Protein AF-A0A7W4ZB47-F1 (afdb_monomer_lite)

Secondary structure (DSSP, 8-state):
-----HHHHHHHHHHHHHHHH-----SBGGGS-GGG--EE-S--TTTTTS-S-EEE-SHHHHHHHHHHHHTTTT--EEEEEEEEEEEEE-SSSTT-EEEEEEEEEEEEEEEEESSSEEEEE-TTS-EE-HHHHHHHS-TTS-THHHHHHHHHHHHHHHHHTTT------EEEEE-

Sequence (175 aa):
MTIEPVEKYIEYFRRCYRADSSDLSLTNITKVRKDRLIHFSERDFLACGELPRTPLVGEKAQSLLEQSDTYRRERRLVYGCLMITGTVDQAGGFSNRRKIFSPLIYFPANLIVEEDIYLDIDTTDIRANLALLRLLLRPEFEASAVDSFLVWCKVLIVYISGPLSGQMQGAFALA

pLDDT: mean 72.1, std 18.26, range [27.64, 94.12]

Radius of gyration: 17.92 Å; chains: 1; bounding box: 48×42×44 Å

Structure (mmCIF, N/CA/C/O backbone):
data_AF-A0A7W4ZB47-F1
#
_entry.id   AF-A0A7W4ZB47-F1
#
loop_
_atom_site.group_PDB
_atom_site.id
_atom_site.type_symbol
_atom_site.label_atom_id
_atom_site.label_alt_id
_atom_site.label_comp_id
_atom_site.label_asym_id
_atom_site.label_entity_id
_atom_site.label_seq_id
_atom_site.pdbx_PDB_ins_code
_atom_site.Cartn_x
_atom_site.Cartn_y
_atom_site.Cartn_z
_atom_site.occupancy
_atom_site.B_iso_or_equiv
_atom_site.auth_seq_id
_atom_site.auth_comp_id
_atom_site.auth_asym_id
_atom_site.auth_atom_id
_atom_site.pdbx_PDB_model_num
ATOM 1 N N . MET A 1 1 ? -26.836 -26.360 -24.327 1.00 41.00 1 MET A N 1
ATOM 2 C CA . MET A 1 1 ? -26.269 -25.009 -24.142 1.00 41.00 1 MET A CA 1
ATOM 3 C C . MET A 1 1 ? -26.389 -24.687 -22.660 1.00 41.00 1 MET A C 1
ATOM 5 O O . MET A 1 1 ? -27.479 -24.386 -22.197 1.00 41.00 1 MET A O 1
ATOM 9 N N . THR A 1 2 ? -25.338 -24.935 -21.881 1.00 46.78 2 THR A N 1
ATOM 10 C CA . THR A 1 2 ? -25.337 -24.684 -20.432 1.00 46.78 2 THR A CA 1
ATOM 11 C C . THR A 1 2 ? -25.218 -23.183 -20.213 1.00 46.78 2 THR A C 1
ATOM 13 O O . THR A 1 2 ? -24.205 -22.591 -20.574 1.00 46.78 2 THR A O 1
ATOM 16 N N . ILE A 1 3 ? -26.276 -22.567 -19.695 1.00 56.66 3 ILE A N 1
ATOM 17 C CA . ILE A 1 3 ? -26.273 -21.155 -19.317 1.00 56.66 3 ILE A CA 1
ATOM 18 C C . ILE A 1 3 ? -25.376 -21.060 -18.080 1.00 56.66 3 ILE A C 1
ATOM 20 O O . ILE A 1 3 ? -25.748 -21.536 -17.009 1.00 56.66 3 ILE A O 1
ATOM 24 N N . GLU A 1 4 ? -24.156 -20.552 -18.249 1.00 62.91 4 GLU A N 1
ATOM 25 C CA . GLU A 1 4 ? -23.279 -20.257 -17.116 1.00 62.91 4 GLU A CA 1
ATOM 26 C C . GLU A 1 4 ? -23.960 -19.220 -16.198 1.00 62.91 4 GLU A C 1
ATOM 28 O O . GLU A 1 4 ? -24.621 -18.307 -16.705 1.00 62.91 4 GLU A O 1
ATOM 33 N N . PRO A 1 5 ? -23.827 -19.349 -14.862 1.00 75.62 5 PRO A N 1
ATOM 34 C CA . PRO A 1 5 ? -24.491 -18.457 -13.921 1.00 75.62 5 PRO A CA 1
ATOM 35 C C . PRO A 1 5 ? -24.101 -17.001 -14.180 1.00 75.62 5 PRO A C 1
ATOM 37 O O . PRO A 1 5 ? -22.920 -16.680 -14.329 1.00 75.62 5 PRO A O 1
ATOM 40 N N . VAL A 1 6 ? -25.095 -16.111 -14.208 1.00 76.38 6 VAL A N 1
ATOM 41 C CA . VAL A 1 6 ? -24.914 -14.672 -14.462 1.00 76.38 6 VAL A CA 1
ATOM 42 C C . VAL A 1 6 ? -23.903 -14.055 -13.484 1.00 76.38 6 VAL A C 1
ATOM 44 O O . VAL A 1 6 ? -23.161 -13.146 -13.864 1.00 76.38 6 VAL A O 1
ATOM 47 N N . GLU A 1 7 ? -23.783 -14.594 -12.263 1.00 75.88 7 GLU A N 1
ATOM 48 C CA . GLU A 1 7 ? -22.786 -14.159 -11.282 1.00 75.88 7 GLU A CA 1
ATOM 49 C C . GLU A 1 7 ? -21.341 -14.289 -11.789 1.00 75.88 7 GLU A C 1
ATOM 51 O O . GLU A 1 7 ? -20.522 -13.410 -11.512 1.00 75.88 7 GLU A O 1
ATOM 56 N N . LYS A 1 8 ? -21.016 -15.330 -12.572 1.00 71.38 8 LYS A N 1
ATOM 57 C CA . LYS A 1 8 ? -19.659 -15.529 -13.111 1.00 71.38 8 LYS A CA 1
ATOM 58 C C . LYS A 1 8 ? -19.273 -14.437 -14.101 1.00 71.38 8 LYS A C 1
ATOM 60 O O . LYS A 1 8 ? -18.142 -13.958 -14.075 1.00 71.38 8 LYS A O 1
ATOM 65 N N . TYR A 1 9 ? -20.210 -14.021 -14.950 1.00 74.81 9 TYR A N 1
ATOM 66 C CA . TYR A 1 9 ? -19.969 -12.950 -15.914 1.00 74.81 9 TYR A CA 1
ATOM 67 C C . TYR A 1 9 ? -19.850 -11.593 -15.226 1.00 74.81 9 TYR A C 1
ATOM 69 O O . TYR A 1 9 ? -18.970 -10.810 -15.574 1.00 74.81 9 TYR A O 1
ATOM 77 N N . ILE A 1 10 ? -20.676 -11.327 -14.211 1.00 71.06 10 ILE A N 1
ATOM 78 C CA . ILE A 1 10 ? -20.568 -10.105 -13.404 1.00 71.06 10 ILE A CA 1
ATOM 79 C C . ILE A 1 10 ? -19.202 -10.038 -12.708 1.00 71.06 10 ILE A C 1
ATOM 81 O O . ILE A 1 10 ? -18.558 -8.990 -12.723 1.00 71.06 10 ILE A O 1
ATOM 85 N N . GLU A 1 11 ? -18.732 -11.145 -12.132 1.00 65.44 11 GLU A N 1
ATOM 86 C CA . GLU A 1 11 ? -17.411 -11.222 -11.502 1.00 65.44 11 GLU A CA 1
ATOM 87 C C . GLU A 1 11 ? -16.274 -11.062 -12.523 1.00 65.44 11 GLU A C 1
ATOM 89 O O . GLU A 1 11 ? -15.325 -10.315 -12.285 1.00 65.44 11 GLU A O 1
ATOM 94 N N . TYR A 1 12 ? -16.397 -11.677 -13.701 1.00 68.12 12 TYR A N 1
ATOM 95 C CA . TYR A 1 12 ? -15.451 -11.502 -14.803 1.00 68.12 12 TYR A CA 1
ATOM 96 C C . TYR A 1 12 ? -15.359 -10.037 -15.258 1.00 68.12 12 TYR A C 1
ATOM 98 O O . TYR A 1 12 ? -14.268 -9.470 -15.276 1.00 68.12 12 TYR A O 1
ATOM 106 N N . PHE A 1 13 ? -16.489 -9.376 -15.532 1.00 68.75 13 PHE A N 1
ATOM 107 C CA . PHE A 1 13 ? -16.496 -7.966 -15.934 1.00 68.75 13 PHE A CA 1
ATOM 108 C C . PHE A 1 13 ? -15.990 -7.040 -14.826 1.00 68.75 13 PHE A C 1
ATOM 110 O O . PHE A 1 13 ? -15.307 -6.061 -15.120 1.00 68.75 13 PHE A O 1
ATOM 117 N N . ARG A 1 14 ? -16.246 -7.355 -13.549 1.00 60.19 14 ARG A N 1
ATOM 118 C CA . ARG A 1 14 ? -15.648 -6.632 -12.416 1.00 60.19 14 ARG A CA 1
ATOM 119 C C . ARG A 1 14 ? -14.134 -6.786 -12.381 1.00 60.19 14 ARG A C 1
ATOM 121 O O . ARG A 1 14 ? -13.455 -5.799 -12.117 1.00 60.19 14 ARG A O 1
ATOM 128 N N . ARG A 1 15 ? -13.597 -7.977 -12.659 1.00 53.84 15 ARG A N 1
ATOM 129 C CA . ARG A 1 15 ? -12.147 -8.209 -12.757 1.00 53.84 15 ARG A CA 1
ATOM 130 C C . ARG A 1 15 ? -11.532 -7.456 -13.929 1.00 53.84 15 ARG A C 1
ATOM 132 O O . ARG A 1 15 ? -10.534 -6.779 -13.723 1.00 53.84 15 ARG A O 1
ATOM 139 N N . CYS A 1 16 ? -12.157 -7.494 -15.106 1.00 58.31 16 CYS A N 1
ATOM 140 C CA . CYS A 1 16 ? -11.715 -6.727 -16.272 1.00 58.31 16 CYS A CA 1
ATOM 141 C C . CYS A 1 16 ? -11.742 -5.220 -15.994 1.00 58.31 16 CYS A C 1
ATOM 143 O O . CYS A 1 16 ? -10.747 -4.540 -16.203 1.00 58.31 16 CYS A O 1
ATOM 145 N N . TYR A 1 17 ? -12.839 -4.708 -15.432 1.00 53.75 17 TYR A N 1
ATOM 146 C CA . TYR A 1 17 ? -12.948 -3.300 -15.062 1.00 53.75 17 TYR A CA 1
ATOM 147 C C . TYR A 1 17 ? -11.926 -2.910 -13.989 1.00 53.75 17 TYR A C 1
ATOM 149 O O . TYR A 1 17 ? -11.328 -1.848 -14.084 1.00 53.75 17 TYR A O 1
ATOM 157 N N . ARG A 1 18 ? -11.670 -3.752 -12.979 1.00 53.34 18 ARG A N 1
ATOM 158 C CA . ARG A 1 18 ? -10.603 -3.508 -11.992 1.00 53.34 18 ARG A CA 1
ATOM 159 C C . ARG A 1 18 ? -9.225 -3.486 -12.655 1.00 53.34 18 ARG A C 1
ATOM 161 O O . ARG A 1 18 ? -8.463 -2.577 -12.354 1.00 53.34 18 ARG A O 1
ATOM 168 N N . ALA A 1 19 ? -8.939 -4.425 -13.554 1.00 53.97 19 ALA A N 1
ATOM 169 C CA . ALA A 1 19 ? -7.677 -4.483 -14.286 1.00 53.97 19 ALA A CA 1
ATOM 170 C C . ALA A 1 19 ? -7.444 -3.220 -15.136 1.00 53.97 19 ALA A C 1
ATOM 172 O O . ALA A 1 19 ? -6.345 -2.677 -15.109 1.00 53.97 19 ALA A O 1
ATOM 173 N N . ASP A 1 20 ? -8.486 -2.708 -15.799 1.00 49.22 20 ASP A N 1
ATOM 174 C CA . ASP A 1 20 ? -8.413 -1.485 -16.615 1.00 49.22 20 ASP A CA 1
ATOM 175 C C . ASP A 1 20 ? -8.420 -0.192 -15.782 1.00 49.22 20 ASP A C 1
ATOM 177 O O . ASP A 1 20 ? -7.795 0.802 -16.144 1.00 49.22 20 ASP A O 1
ATOM 181 N N . SER A 1 21 ? -9.139 -0.181 -14.656 1.00 41.44 21 SER A N 1
ATOM 182 C CA . SER A 1 21 ? -9.473 1.053 -13.924 1.00 41.44 21 SER A CA 1
ATOM 183 C C . SER A 1 21 ? -8.630 1.288 -12.672 1.00 41.44 21 SER A C 1
ATOM 185 O O . SER A 1 21 ? -8.927 2.210 -11.913 1.00 41.44 21 SER A O 1
ATOM 187 N N . SER A 1 22 ? -7.638 0.446 -12.369 1.00 48.19 22 SER A N 1
ATOM 188 C CA . SER A 1 22 ? -6.935 0.518 -11.082 1.00 48.19 22 SER A CA 1
ATOM 189 C C . SER A 1 22 ? -5.420 0.467 -11.160 1.00 48.19 22 SER A C 1
ATOM 191 O O . SER A 1 22 ? -4.800 -0.112 -10.268 1.00 48.19 22 SER A O 1
ATOM 193 N N . ASP A 1 23 ? -4.798 1.079 -12.165 1.00 55.72 23 ASP A N 1
ATOM 194 C CA . ASP A 1 23 ? -3.349 1.262 -12.090 1.00 55.72 23 ASP A CA 1
ATOM 195 C C . ASP A 1 23 ? -3.048 2.406 -11.109 1.00 55.72 23 ASP A C 1
ATOM 197 O O . ASP A 1 23 ? -2.893 3.580 -11.455 1.00 55.72 23 ASP A O 1
ATOM 201 N N . LEU A 1 24 ? -3.072 2.059 -9.822 1.00 62.28 24 LEU A N 1
ATOM 202 C CA . LEU A 1 24 ? -2.684 2.939 -8.744 1.00 62.28 24 LEU A CA 1
ATOM 203 C C . LEU A 1 24 ? -1.194 3.261 -8.904 1.00 62.28 24 LEU A C 1
ATOM 205 O O . LEU A 1 24 ? -0.322 2.505 -8.482 1.00 62.28 24 LEU A O 1
ATOM 209 N N . SER A 1 25 ? -0.895 4.398 -9.530 1.00 64.31 25 SER A N 1
ATOM 210 C CA . SER A 1 25 ? 0.477 4.834 -9.796 1.00 64.31 25 SER A CA 1
ATOM 211 C C . SER A 1 25 ? 1.115 5.452 -8.543 1.00 64.31 25 SER A C 1
ATOM 213 O O . SER A 1 25 ? 1.405 6.652 -8.475 1.00 64.31 25 SER A O 1
ATOM 215 N N . LEU A 1 26 ? 1.356 4.626 -7.518 1.00 72.19 26 LEU A N 1
ATOM 216 C CA . LEU A 1 26 ? 2.055 5.009 -6.284 1.00 72.19 26 LEU A CA 1
ATOM 217 C C . LEU A 1 26 ? 3.558 5.155 -6.521 1.00 72.19 26 LEU A C 1
ATOM 219 O O . LEU A 1 26 ? 4.374 4.469 -5.935 1.00 72.19 26 LEU A O 1
ATOM 223 N N . THR A 1 27 ? 3.963 6.073 -7.387 1.00 70.94 27 THR A N 1
ATOM 224 C CA . THR A 1 27 ? 5.377 6.222 -7.768 1.00 70.94 27 THR A CA 1
ATOM 225 C C . THR A 1 27 ? 6.285 6.720 -6.639 1.00 70.94 27 THR A C 1
ATOM 227 O O . THR A 1 27 ? 7.505 6.559 -6.715 1.00 70.94 27 THR A O 1
ATOM 230 N N . ASN A 1 28 ? 5.730 7.374 -5.613 1.00 81.62 28 ASN A N 1
ATOM 231 C CA . ASN A 1 28 ? 6.463 7.700 -4.394 1.00 81.62 28 ASN A CA 1
ATOM 232 C C . ASN A 1 28 ? 5.507 7.926 -3.205 1.00 81.62 28 ASN A C 1
ATOM 234 O O . ASN A 1 28 ? 4.776 8.918 -3.191 1.00 81.62 28 ASN A O 1
AT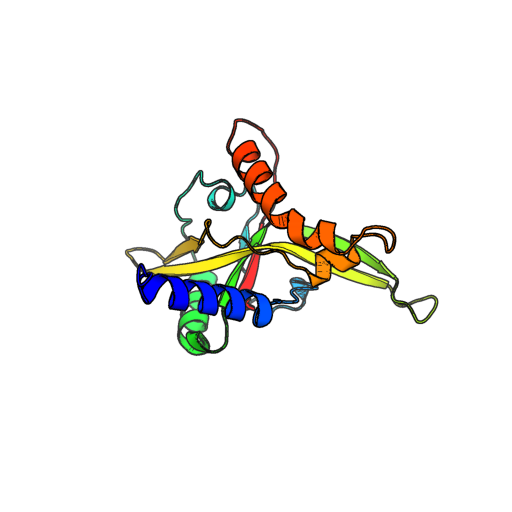OM 238 N N . ILE A 1 29 ? 5.560 7.052 -2.197 1.00 84.12 29 ILE A N 1
ATOM 239 C CA . ILE A 1 29 ? 4.788 7.142 -0.951 1.00 84.12 29 ILE A CA 1
ATOM 240 C C . ILE A 1 29 ? 5.079 8.449 -0.210 1.00 84.12 29 ILE A C 1
ATOM 242 O O . ILE A 1 29 ? 4.179 9.001 0.409 1.00 84.12 29 ILE A O 1
ATOM 246 N N . THR A 1 30 ? 6.281 9.029 -0.321 1.00 79.69 30 THR A N 1
ATOM 247 C CA . THR A 1 30 ? 6.586 10.298 0.368 1.00 79.69 30 THR A CA 1
ATOM 248 C C . THR A 1 30 ? 5.762 11.484 -0.134 1.00 79.69 30 THR A C 1
ATOM 250 O O . THR A 1 30 ? 5.712 12.512 0.537 1.00 79.69 30 THR A O 1
ATOM 253 N N . LYS A 1 31 ? 5.119 11.361 -1.304 1.00 83.00 31 LYS A N 1
ATOM 254 C CA . LYS A 1 31 ? 4.202 12.376 -1.842 1.00 83.00 31 LYS A CA 1
ATOM 255 C C . LYS A 1 31 ? 2.784 12.250 -1.291 1.00 83.00 31 LYS A C 1
ATOM 257 O O . LYS A 1 31 ? 2.004 13.191 -1.419 1.00 83.00 31 LYS A O 1
ATOM 262 N N . VAL A 1 32 ? 2.440 11.106 -0.709 1.00 82.94 32 VAL A N 1
ATOM 263 C CA . VAL A 1 32 ? 1.160 10.915 -0.031 1.00 82.94 32 VAL A CA 1
ATOM 264 C C . VAL A 1 32 ? 1.202 11.710 1.272 1.00 82.94 32 VAL A C 1
ATOM 266 O O . VAL A 1 32 ? 2.236 11.807 1.936 1.00 82.94 32 VAL A O 1
ATOM 269 N N . ARG A 1 33 ? 0.084 12.347 1.627 1.00 82.50 33 ARG A N 1
ATOM 270 C CA . ARG A 1 33 ? 0.025 13.162 2.843 1.00 82.50 33 ARG A CA 1
ATOM 271 C C . ARG A 1 33 ? 0.280 12.291 4.076 1.00 82.50 33 ARG A C 1
ATOM 273 O O . ARG A 1 33 ? -0.228 11.181 4.169 1.00 82.50 33 ARG A O 1
ATOM 280 N N . LYS A 1 34 ? 1.030 12.809 5.050 1.00 82.44 34 LYS A N 1
ATOM 281 C CA . LYS A 1 34 ? 1.444 12.050 6.246 1.00 82.44 34 LYS A CA 1
ATOM 282 C C . LYS A 1 34 ? 0.284 11.559 7.117 1.00 82.44 34 LYS A C 1
ATOM 284 O O . LYS A 1 34 ? 0.439 10.559 7.804 1.00 82.44 34 LYS A O 1
ATOM 289 N N . ASP A 1 35 ? -0.851 12.250 7.093 1.00 81.69 35 ASP A N 1
ATOM 290 C CA . ASP A 1 35 ? -2.082 11.864 7.796 1.00 81.69 35 ASP A CA 1
ATOM 291 C C . ASP A 1 35 ? -2.826 10.702 7.116 1.00 81.69 35 ASP A C 1
ATOM 293 O O . ASP A 1 35 ? -3.786 10.175 7.659 1.00 81.69 35 ASP A O 1
ATOM 297 N N . ARG A 1 36 ? -2.366 10.288 5.933 1.00 84.62 36 ARG A N 1
ATOM 298 C CA . ARG A 1 36 ? -2.888 9.171 5.136 1.00 84.62 36 ARG A CA 1
ATOM 299 C C . ARG A 1 36 ? -1.914 7.998 5.057 1.00 84.62 36 ARG A C 1
ATOM 301 O O . ARG A 1 36 ? -2.046 7.128 4.195 1.00 84.62 36 ARG A O 1
ATOM 308 N N . LEU A 1 37 ? -0.897 8.025 5.913 1.00 87.31 37 LEU A N 1
ATOM 309 C CA . LEU A 1 37 ? 0.217 7.095 5.916 1.00 87.31 37 LEU A CA 1
ATOM 310 C C . LEU A 1 37 ? 0.406 6.503 7.304 1.00 87.31 37 LEU A C 1
ATOM 312 O O . LEU A 1 37 ? 0.638 7.216 8.284 1.00 87.31 37 LEU A O 1
ATOM 316 N N . ILE A 1 38 ? 0.390 5.176 7.352 1.00 88.25 38 ILE A N 1
ATOM 317 C CA . ILE A 1 38 ? 0.854 4.395 8.492 1.00 88.25 38 ILE A CA 1
ATOM 318 C C . ILE A 1 38 ? 2.027 3.549 7.998 1.00 88.25 38 ILE A C 1
ATOM 320 O O . ILE A 1 38 ? 1.996 2.984 6.907 1.00 88.25 38 ILE A O 1
ATOM 324 N N . HIS A 1 39 ? 3.108 3.526 8.767 1.00 85.25 39 HIS A N 1
ATOM 325 C CA . HIS A 1 39 ? 4.293 2.738 8.450 1.00 85.25 39 HIS A CA 1
ATOM 326 C C . HIS A 1 39 ? 4.389 1.588 9.436 1.00 85.25 39 HIS A C 1
ATOM 328 O O . HIS A 1 39 ? 4.196 1.800 10.632 1.00 85.25 39 HIS A O 1
ATOM 334 N N . PHE A 1 40 ? 4.718 0.406 8.928 1.00 80.31 40 PHE A N 1
ATOM 335 C CA . PHE A 1 40 ? 4.965 -0.769 9.744 1.00 80.31 40 PHE A CA 1
ATOM 336 C C . PHE A 1 40 ? 6.451 -1.065 9.658 1.00 80.31 40 PHE A C 1
ATOM 338 O O . PHE A 1 40 ? 6.983 -1.475 8.627 1.00 80.31 40 PHE A O 1
ATOM 345 N N . SER A 1 41 ? 7.143 -0.765 10.747 1.00 68.31 41 SER A N 1
ATOM 346 C CA . SER A 1 41 ? 8.473 -1.301 10.978 1.00 68.31 41 SER A CA 1
ATOM 347 C C . SER A 1 41 ? 8.338 -2.767 11.375 1.00 68.31 41 SER A C 1
ATOM 349 O O . SER A 1 41 ? 7.351 -3.125 12.005 1.00 68.31 41 SER A O 1
ATOM 351 N N . GLU A 1 42 ? 9.358 -3.572 11.074 1.00 74.06 42 GLU A N 1
ATOM 352 C CA . GLU A 1 42 ? 9.435 -5.013 11.379 1.00 74.06 42 GLU A CA 1
ATOM 353 C C . GLU A 1 42 ? 8.762 -5.919 10.342 1.00 74.06 42 GLU A C 1
ATOM 355 O O . GLU A 1 42 ? 8.548 -5.503 9.209 1.00 74.06 42 GLU A O 1
ATOM 360 N N . ARG A 1 43 ? 8.583 -7.198 10.689 1.00 78.75 43 ARG A N 1
ATOM 361 C CA . ARG A 1 43 ? 8.132 -8.260 9.789 1.00 78.75 43 ARG A CA 1
ATOM 362 C C . ARG A 1 43 ? 6.669 -8.055 9.396 1.00 78.75 43 ARG A C 1
ATOM 364 O O . ARG A 1 43 ? 5.825 -7.742 10.229 1.00 78.75 43 ARG A O 1
ATOM 371 N N . ASP A 1 44 ? 6.372 -8.301 8.127 1.00 82.75 44 ASP A N 1
ATOM 372 C CA . ASP A 1 44 ? 5.020 -8.209 7.585 1.00 82.75 44 ASP A CA 1
ATOM 373 C C . ASP A 1 44 ? 4.193 -9.469 7.898 1.00 82.75 44 ASP A C 1
ATOM 375 O O . ASP A 1 44 ? 4.126 -10.402 7.101 1.00 82.75 44 ASP A O 1
ATOM 379 N N . PHE A 1 45 ? 3.571 -9.513 9.076 1.00 84.69 45 PHE A N 1
ATOM 380 C CA . PHE A 1 45 ? 2.742 -10.653 9.491 1.00 84.69 45 PHE A CA 1
ATOM 381 C C . PHE A 1 45 ? 1.421 -10.765 8.717 1.00 84.69 45 PHE A C 1
ATOM 383 O O . PHE A 1 45 ? 0.866 -11.858 8.609 1.00 84.69 45 PHE A O 1
ATOM 390 N N . LEU A 1 46 ? 0.918 -9.649 8.182 1.00 88.19 46 LEU A N 1
ATOM 391 C CA . LEU A 1 46 ? -0.391 -9.588 7.538 1.00 88.19 46 LEU A CA 1
ATOM 392 C C . LEU A 1 46 ? -0.319 -10.119 6.101 1.00 88.19 46 LEU A C 1
ATOM 394 O O . LEU A 1 46 ? -1.046 -11.044 5.750 1.00 88.19 46 LEU A O 1
ATOM 398 N N . ALA A 1 47 ? 0.617 -9.621 5.285 1.00 86.69 47 ALA A N 1
ATOM 399 C CA . ALA A 1 47 ? 0.792 -10.125 3.920 1.00 86.69 47 ALA A CA 1
ATOM 400 C C . ALA A 1 47 ? 1.351 -11.552 3.877 1.00 86.69 47 ALA A C 1
ATOM 402 O O . ALA A 1 47 ? 1.086 -12.270 2.915 1.00 86.69 47 ALA A O 1
ATOM 403 N N . CYS A 1 48 ? 2.081 -11.987 4.911 1.00 84.00 48 CYS A N 1
ATOM 404 C CA . CYS A 1 48 ? 2.501 -13.386 5.047 1.00 84.00 48 CYS A CA 1
ATOM 405 C C . CYS A 1 48 ? 1.360 -14.314 5.504 1.00 84.00 48 CYS A C 1
ATOM 407 O O . CYS A 1 48 ? 1.548 -15.524 5.536 1.00 84.00 48 CYS A O 1
ATOM 409 N N . GLY A 1 49 ? 0.186 -13.783 5.861 1.00 84.62 49 GLY A N 1
ATOM 410 C CA . GLY A 1 49 ? -0.946 -14.583 6.332 1.00 84.62 49 GLY A CA 1
ATOM 411 C C . GLY A 1 49 ? -0.746 -15.209 7.717 1.00 84.62 49 GLY A C 1
ATOM 412 O O . GLY A 1 49 ? -1.497 -16.107 8.089 1.00 84.62 49 GLY A O 1
ATOM 413 N N . GLU A 1 50 ? 0.249 -14.755 8.485 1.00 85.38 50 GLU A N 1
ATOM 414 C CA . GLU A 1 50 ? 0.465 -15.187 9.875 1.00 85.38 50 GLU A CA 1
ATOM 415 C C . GLU A 1 50 ? -0.567 -14.567 10.818 1.00 85.38 50 GLU A C 1
ATOM 417 O O . GLU A 1 50 ? -0.980 -15.192 11.794 1.00 85.38 50 GLU A O 1
ATOM 422 N N . LEU A 1 51 ? -1.003 -13.345 10.507 1.00 87.81 51 LEU A N 1
ATOM 423 C CA . LEU A 1 51 ? -2.129 -12.694 11.158 1.00 87.81 51 LEU A CA 1
ATOM 424 C C . LEU A 1 51 ? -3.247 -12.467 10.138 1.00 87.81 51 LEU A C 1
ATOM 426 O O . LEU A 1 51 ? -2.966 -11.993 9.040 1.00 87.81 51 LEU A O 1
ATOM 430 N N . PRO A 1 52 ? -4.515 -12.744 10.491 1.00 88.44 52 PRO A N 1
ATOM 431 C CA . PRO A 1 52 ? -5.645 -12.442 9.616 1.00 88.44 52 PRO A CA 1
ATOM 432 C C . PRO A 1 52 ? -5.954 -10.940 9.579 1.00 88.44 52 PRO A C 1
ATOM 434 O O . PRO A 1 52 ? -6.510 -10.449 8.609 1.00 88.44 52 PRO A O 1
ATOM 437 N N . ARG A 1 53 ? -5.613 -10.218 10.651 1.00 92.06 53 ARG A N 1
ATOM 438 C CA . ARG A 1 53 ? -5.824 -8.778 10.810 1.00 92.06 53 ARG A CA 1
ATOM 439 C C . ARG A 1 53 ? -4.800 -8.200 11.774 1.00 92.06 53 ARG A C 1
ATOM 441 O O . ARG A 1 53 ? -4.337 -8.905 12.672 1.00 92.06 53 ARG A O 1
ATOM 448 N N . THR A 1 54 ? -4.505 -6.913 11.631 1.00 91.44 54 THR A N 1
ATOM 449 C CA . THR A 1 54 ? -3.540 -6.215 12.490 1.00 91.44 54 THR A CA 1
ATOM 450 C C . THR A 1 54 ? -4.214 -5.050 13.210 1.00 91.44 54 THR A C 1
ATOM 452 O O . THR A 1 54 ? -4.827 -4.216 12.541 1.00 91.44 54 THR A O 1
ATOM 455 N N . PRO A 1 55 ? -4.127 -4.953 14.548 1.00 91.88 55 PRO A N 1
ATOM 456 C CA . PRO A 1 55 ? -4.696 -3.823 15.270 1.00 91.88 55 PRO A CA 1
ATOM 457 C C . PRO A 1 55 ? -3.963 -2.525 14.912 1.00 91.88 55 PRO A C 1
ATOM 459 O O . PRO A 1 55 ? -2.734 -2.486 14.822 1.00 91.88 55 PRO A O 1
ATOM 462 N N . LEU A 1 56 ? -4.726 -1.451 14.725 1.00 91.06 56 LEU A N 1
ATOM 463 C CA . LEU A 1 56 ? -4.226 -0.096 14.547 1.00 91.06 56 LEU A CA 1
ATOM 464 C C . LEU A 1 56 ? -4.552 0.726 15.789 1.00 91.06 56 LEU A C 1
ATOM 466 O O . LEU A 1 56 ? -5.711 0.863 16.170 1.00 91.06 56 LEU A O 1
ATOM 470 N N . VAL A 1 57 ? -3.524 1.325 16.385 1.00 87.38 57 VAL A N 1
ATOM 471 C CA . VAL A 1 57 ? -3.664 2.117 17.612 1.00 87.38 57 VAL A CA 1
ATOM 472 C C . VAL A 1 57 ? -3.296 3.582 17.394 1.00 87.38 57 VAL A C 1
ATOM 474 O O . VAL A 1 57 ? -2.450 3.926 16.563 1.00 87.38 57 VAL A O 1
ATOM 477 N N . GLY A 1 58 ? -3.918 4.451 18.191 1.00 87.50 58 GLY A N 1
ATOM 478 C CA . GLY A 1 58 ? -3.621 5.881 18.256 1.00 87.50 58 GLY A CA 1
ATOM 479 C C . GLY A 1 58 ? -4.381 6.751 17.251 1.00 87.50 58 GLY A C 1
ATOM 480 O O . GLY A 1 58 ? -5.132 6.279 16.399 1.00 87.50 58 GLY A O 1
ATOM 481 N N . GLU A 1 59 ? -4.148 8.061 17.342 1.00 88.62 59 GLU A N 1
ATOM 482 C CA . GLU A 1 59 ? -4.896 9.096 16.606 1.00 88.62 59 GLU A CA 1
ATOM 483 C C . GLU A 1 59 ? -4.820 8.939 15.080 1.00 88.62 59 GLU A C 1
ATOM 485 O O . GLU A 1 59 ? -5.759 9.269 14.357 1.00 88.62 59 GLU A O 1
ATOM 490 N N . LYS A 1 60 ? -3.715 8.386 14.564 1.00 85.62 60 LYS A N 1
ATOM 491 C CA . LYS A 1 60 ? -3.568 8.124 13.126 1.00 85.62 60 LYS A CA 1
ATOM 492 C C . LYS A 1 60 ? -4.548 7.071 12.621 1.00 85.62 60 LYS A C 1
ATOM 494 O O . LYS A 1 60 ? -5.027 7.207 11.501 1.00 85.62 60 LYS A O 1
ATOM 499 N N . ALA A 1 61 ? -4.838 6.044 13.419 1.00 89.31 61 ALA A N 1
ATOM 500 C CA . ALA A 1 61 ? -5.795 5.005 13.051 1.00 89.31 61 ALA A CA 1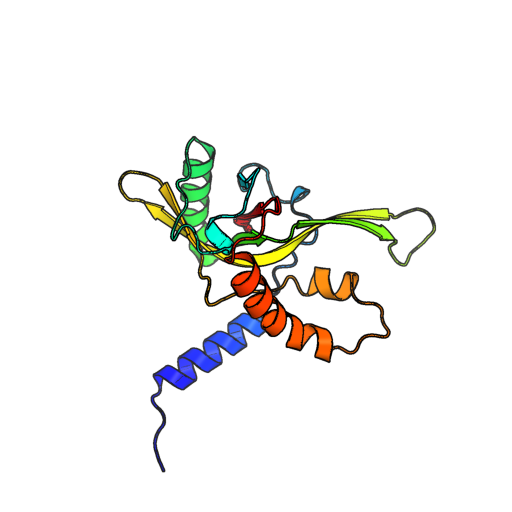
ATOM 501 C C . ALA A 1 61 ? -7.208 5.589 12.936 1.00 89.31 61 ALA A C 1
ATOM 503 O O . ALA A 1 61 ? -7.892 5.361 11.942 1.00 89.31 61 ALA A O 1
ATOM 504 N N . GLN A 1 62 ? -7.596 6.419 13.909 1.00 90.38 62 GLN A N 1
ATOM 505 C CA . GLN A 1 62 ? -8.879 7.125 13.915 1.00 90.38 62 GLN A CA 1
ATOM 506 C C . GLN A 1 62 ? -8.998 8.099 12.740 1.00 90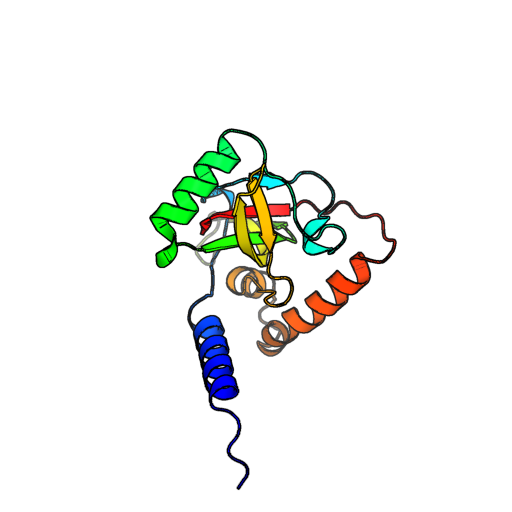.38 62 GLN A C 1
ATOM 508 O O . GLN A 1 62 ? -9.971 8.048 11.995 1.00 90.38 62 GLN A O 1
ATOM 513 N N . SER A 1 63 ? -7.975 8.925 12.501 1.00 88.69 63 SER A N 1
ATOM 514 C CA . SER A 1 63 ? -7.986 9.853 11.367 1.00 88.69 63 SER A CA 1
ATOM 515 C C . SER A 1 63 ? -8.064 9.122 10.023 1.00 88.69 63 SER A C 1
ATOM 517 O O . SER A 1 63 ? -8.758 9.566 9.108 1.00 88.69 63 SER A O 1
ATOM 519 N N . LEU A 1 64 ? -7.374 7.985 9.890 1.00 88.06 64 LEU A N 1
ATOM 520 C CA . LEU A 1 64 ? -7.427 7.178 8.676 1.00 88.06 64 LEU A CA 1
ATOM 521 C C . LEU A 1 64 ? -8.809 6.544 8.479 1.00 88.06 64 LEU A C 1
ATOM 523 O O . LEU A 1 64 ? -9.298 6.532 7.351 1.00 88.06 64 LEU A O 1
ATOM 527 N N . LEU A 1 65 ? -9.446 6.082 9.559 1.00 90.00 65 LEU A N 1
ATOM 528 C CA . LEU A 1 65 ? -10.816 5.574 9.551 1.00 90.00 65 LEU A CA 1
ATOM 529 C C . LEU A 1 65 ? -11.799 6.646 9.065 1.00 90.00 65 LEU A C 1
ATOM 531 O O . LEU A 1 65 ? -12.462 6.434 8.050 1.00 90.00 65 LEU A O 1
ATOM 535 N N . GLU A 1 66 ? -11.805 7.825 9.690 1.00 89.38 66 GLU A N 1
ATOM 536 C CA . GLU A 1 66 ? -12.669 8.951 9.305 1.00 89.38 66 GLU A CA 1
ATOM 537 C C . GLU A 1 66 ? -12.484 9.345 7.833 1.00 89.38 66 GLU A C 1
ATOM 539 O O . GLU A 1 66 ? -13.450 9.573 7.098 1.00 89.38 66 GLU A O 1
ATOM 544 N N . GLN A 1 67 ? -11.231 9.399 7.370 1.00 84.94 67 GLN A N 1
ATOM 545 C CA . GLN A 1 67 ? -10.919 9.699 5.975 1.00 84.94 67 GLN A CA 1
ATOM 546 C C . GLN A 1 67 ? -11.376 8.583 5.029 1.00 84.94 67 GLN A C 1
ATOM 548 O O . GLN A 1 67 ? -11.872 8.879 3.940 1.00 84.94 67 GLN A O 1
ATOM 553 N N . SER A 1 68 ? -11.215 7.317 5.418 1.00 83.62 68 SER A N 1
ATOM 554 C CA . SER A 1 68 ? -11.639 6.174 4.607 1.00 83.62 68 SER A CA 1
ATOM 555 C C . SER A 1 68 ? -13.159 6.120 4.446 1.00 83.62 68 SER A C 1
ATOM 557 O O . SER A 1 68 ? -13.638 5.862 3.342 1.00 83.62 68 SER A O 1
ATOM 559 N N . ASP A 1 69 ? -13.911 6.472 5.492 1.00 82.88 69 ASP A N 1
ATOM 560 C CA . ASP A 1 69 ? -15.371 6.529 5.453 1.00 82.88 69 ASP A CA 1
ATOM 561 C C . ASP A 1 69 ? -15.875 7.735 4.656 1.00 82.88 69 ASP A C 1
ATOM 563 O O . ASP A 1 69 ? -16.749 7.593 3.797 1.00 82.88 69 ASP A O 1
ATOM 567 N N . THR A 1 70 ? -15.274 8.912 4.863 1.00 80.31 70 THR A N 1
ATOM 568 C CA . THR A 1 70 ? -15.660 10.150 4.164 1.00 80.31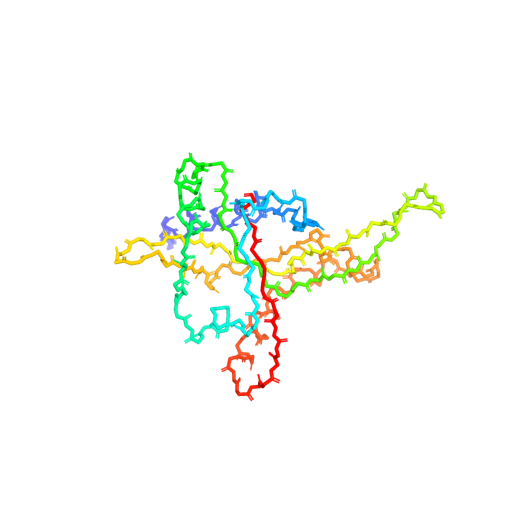 70 THR A CA 1
ATOM 569 C C . THR A 1 70 ? -15.455 10.039 2.653 1.00 80.31 70 THR A C 1
ATOM 571 O O . THR A 1 70 ? -16.310 10.448 1.869 1.00 80.31 70 THR A O 1
ATOM 574 N N . TYR A 1 71 ? -14.325 9.469 2.224 1.00 72.38 71 TYR A N 1
ATOM 575 C CA . TYR A 1 71 ? -13.930 9.408 0.814 1.00 72.38 71 TYR A CA 1
ATOM 576 C C . TYR A 1 71 ? -14.107 8.014 0.201 1.00 72.38 71 TYR A C 1
ATOM 578 O O . TYR A 1 71 ? -13.492 7.716 -0.821 1.00 72.38 71 TYR A O 1
ATOM 586 N N . ARG A 1 72 ? -14.968 7.162 0.776 1.00 67.38 72 ARG A N 1
ATOM 587 C CA . ARG A 1 72 ? -15.115 5.741 0.402 1.00 67.38 72 ARG A CA 1
ATOM 588 C C . ARG A 1 72 ? -15.409 5.487 -1.082 1.00 67.38 72 ARG A C 1
ATOM 590 O O . ARG A 1 72 ? -15.112 4.415 -1.601 1.00 67.38 72 ARG A O 1
ATOM 597 N N . ARG A 1 73 ? -16.017 6.458 -1.774 1.00 67.88 73 ARG A N 1
ATOM 598 C CA . ARG A 1 73 ? -16.310 6.382 -3.220 1.00 67.88 73 ARG A CA 1
ATOM 599 C C . ARG A 1 73 ? -15.140 6.806 -4.106 1.00 67.88 73 ARG A C 1
ATOM 601 O O . ARG A 1 73 ? -15.076 6.382 -5.253 1.00 67.88 73 ARG A O 1
ATOM 608 N N . GLU A 1 74 ? -14.248 7.640 -3.585 1.00 66.88 74 GLU A N 1
ATOM 609 C CA . GLU A 1 74 ? -13.193 8.310 -4.351 1.00 66.88 74 GLU A CA 1
ATOM 610 C C . GLU A 1 74 ? -11.809 7.724 -4.087 1.00 66.88 74 GLU A C 1
ATOM 612 O O . GLU A 1 74 ? -10.941 7.799 -4.952 1.00 66.88 74 GLU A O 1
ATOM 617 N N . ARG A 1 75 ? -11.587 7.159 -2.896 1.00 72.06 75 ARG A N 1
ATOM 618 C CA . ARG A 1 75 ? -10.279 6.678 -2.451 1.00 72.06 75 ARG A CA 1
ATOM 619 C C . ARG A 1 75 ? -10.352 5.253 -1.966 1.00 72.06 75 ARG A C 1
ATOM 621 O O . ARG A 1 75 ? -11.353 4.825 -1.393 1.00 72.06 75 ARG A O 1
ATOM 628 N N . ARG A 1 76 ? -9.260 4.529 -2.180 1.00 79.81 76 ARG A N 1
ATOM 629 C CA . ARG A 1 76 ? -9.119 3.153 -1.715 1.00 79.81 76 ARG A CA 1
ATOM 630 C C . ARG A 1 76 ? -7.963 3.086 -0.737 1.00 79.81 76 ARG A C 1
ATOM 632 O O . ARG A 1 76 ? -6.885 3.623 -0.987 1.00 79.81 76 ARG A O 1
ATOM 639 N N . LEU A 1 77 ? -8.194 2.417 0.385 1.00 88.50 77 LEU A N 1
ATOM 640 C CA . LEU A 1 77 ? -7.110 2.072 1.284 1.00 88.50 77 LEU A CA 1
ATOM 641 C C . LEU A 1 77 ? -6.336 0.903 0.672 1.00 88.50 77 LEU A C 1
ATOM 643 O O . LEU A 1 77 ? -6.935 -0.080 0.229 1.00 88.50 77 LEU A O 1
ATOM 647 N N . VAL A 1 78 ? -5.011 1.028 0.622 1.00 90.50 78 VAL A N 1
ATOM 648 C CA . VAL A 1 78 ? -4.139 -0.047 0.153 1.00 90.50 78 VAL A CA 1
ATOM 649 C C . VAL A 1 78 ? -3.029 -0.348 1.149 1.00 90.50 78 VAL A C 1
ATOM 651 O O . VAL A 1 78 ? -2.477 0.544 1.800 1.00 90.50 78 VAL A O 1
ATOM 654 N N . TYR A 1 79 ? -2.694 -1.630 1.228 1.00 91.56 79 TYR A N 1
ATOM 655 C CA . TYR A 1 79 ? -1.571 -2.164 1.984 1.00 91.56 79 TYR A CA 1
ATOM 656 C C . TYR A 1 79 ? -0.401 -2.407 1.035 1.00 91.56 79 TYR A C 1
ATOM 658 O O . TYR A 1 79 ? -0.510 -3.256 0.155 1.00 91.56 79 TYR A O 1
ATOM 666 N N . GLY A 1 80 ? 0.684 -1.641 1.157 1.00 90.06 80 GLY A N 1
ATOM 667 C CA . GLY A 1 80 ? 1.844 -1.750 0.274 1.00 90.06 80 GLY A CA 1
ATOM 668 C C . GLY A 1 80 ? 2.943 -2.638 0.858 1.00 90.06 80 GLY A C 1
ATOM 669 O O . GLY A 1 80 ? 3.414 -2.401 1.972 1.00 90.06 80 GLY A O 1
ATOM 670 N N . CYS A 1 81 ? 3.412 -3.604 0.069 1.00 88.25 81 CYS A N 1
ATOM 671 C CA . CYS A 1 81 ? 4.536 -4.474 0.422 1.00 88.25 81 CYS A CA 1
ATOM 672 C C . CYS A 1 81 ? 5.665 -4.369 -0.602 1.00 88.25 81 CYS A C 1
ATOM 674 O O . CYS A 1 81 ? 5.506 -3.825 -1.701 1.00 88.25 81 CYS A O 1
ATOM 676 N N . LEU A 1 82 ? 6.813 -4.954 -0.243 1.00 86.94 82 LEU A N 1
ATOM 677 C CA . LEU A 1 82 ? 8.018 -4.972 -1.075 1.00 86.94 82 LEU A CA 1
ATOM 678 C C . LEU A 1 82 ? 8.402 -3.550 -1.498 1.00 86.94 82 LEU A C 1
ATOM 680 O O . LEU A 1 82 ? 8.398 -3.196 -2.677 1.00 86.94 82 LEU A O 1
ATOM 684 N N . MET A 1 83 ? 8.673 -2.712 -0.498 1.00 86.69 83 MET A N 1
ATOM 685 C CA . MET A 1 83 ? 9.013 -1.311 -0.705 1.00 86.69 83 MET A CA 1
ATOM 686 C C . MET A 1 83 ? 10.326 -1.171 -1.474 1.00 86.69 83 MET A C 1
ATOM 688 O O . MET A 1 83 ? 11.398 -1.504 -0.973 1.00 86.69 83 MET A O 1
ATOM 692 N N . ILE A 1 84 ? 10.247 -0.622 -2.684 1.00 87.62 84 ILE A N 1
ATOM 693 C CA . ILE A 1 84 ? 11.406 -0.328 -3.522 1.00 87.62 84 ILE A CA 1
ATOM 694 C C . ILE A 1 84 ? 11.799 1.128 -3.331 1.00 87.62 84 ILE A C 1
ATOM 696 O O . ILE A 1 84 ? 10.992 2.042 -3.521 1.00 87.62 84 ILE A O 1
ATOM 700 N N . THR A 1 85 ? 13.063 1.338 -2.977 1.00 89.06 85 THR A N 1
ATOM 701 C CA . THR A 1 85 ? 13.675 2.658 -2.839 1.00 89.06 85 THR A CA 1
ATOM 702 C C . THR A 1 85 ? 14.860 2.790 -3.784 1.00 89.06 85 THR A C 1
ATOM 704 O O . THR A 1 85 ? 15.586 1.827 -4.018 1.00 89.06 85 THR A O 1
ATOM 707 N N . GLY A 1 86 ? 15.062 3.974 -4.351 1.00 86.31 86 GLY A N 1
ATOM 708 C CA . GLY A 1 86 ? 16.172 4.210 -5.267 1.00 86.31 86 GLY A CA 1
ATOM 709 C C . GLY A 1 86 ? 16.075 5.543 -5.988 1.00 86.31 86 GLY A C 1
ATOM 710 O O . GLY A 1 86 ? 15.237 6.389 -5.672 1.00 86.31 86 GLY A O 1
ATOM 711 N N . THR A 1 87 ? 16.942 5.738 -6.974 1.00 84.94 87 THR A N 1
ATOM 712 C CA . THR A 1 87 ? 16.931 6.907 -7.857 1.00 84.94 87 THR A CA 1
ATOM 713 C C . THR A 1 87 ? 16.924 6.457 -9.301 1.00 84.94 87 THR A C 1
ATOM 715 O O . THR A 1 87 ? 17.724 5.599 -9.663 1.00 84.94 87 THR A O 1
ATOM 718 N N . VAL A 1 88 ? 16.061 7.055 -10.117 1.00 79.50 88 VAL A N 1
ATOM 719 C CA . VAL A 1 88 ? 15.994 6.782 -11.554 1.00 79.50 88 VAL A CA 1
ATOM 720 C C . VAL A 1 88 ? 16.258 8.065 -12.328 1.00 79.50 88 VAL A C 1
ATOM 722 O O . VAL A 1 88 ? 15.768 9.137 -11.955 1.00 79.50 88 VAL A O 1
ATOM 725 N N . ASP A 1 89 ? 17.053 7.947 -13.385 1.00 73.56 89 ASP A N 1
ATOM 726 C CA . ASP A 1 89 ? 17.341 9.039 -14.307 1.00 73.56 89 ASP A CA 1
ATOM 727 C C . ASP A 1 89 ? 16.138 9.249 -15.238 1.00 73.56 89 ASP A C 1
ATOM 729 O O . ASP A 1 89 ? 15.606 8.300 -15.815 1.00 73.56 89 ASP A O 1
ATOM 733 N N . GLN A 1 90 ? 15.671 10.490 -15.378 1.00 66.69 90 GLN A N 1
ATOM 734 C CA . GLN A 1 90 ? 14.649 10.813 -16.373 1.00 66.69 90 GLN A CA 1
ATOM 735 C C . GLN A 1 90 ? 15.292 11.108 -17.729 1.00 66.69 90 GLN A C 1
ATOM 737 O O . GLN A 1 90 ? 16.293 11.822 -17.813 1.00 66.69 90 GLN A O 1
ATOM 742 N N . ALA A 1 91 ? 14.684 10.605 -18.806 1.00 54.84 91 ALA A N 1
ATOM 743 C CA . ALA A 1 91 ? 15.041 11.003 -20.162 1.00 54.84 91 ALA A CA 1
ATOM 744 C C . ALA A 1 91 ? 14.733 12.502 -20.336 1.00 54.84 91 ALA A C 1
ATOM 746 O O . ALA A 1 91 ? 13.568 12.896 -20.353 1.00 54.84 91 ALA A O 1
ATOM 747 N N . GLY A 1 92 ? 15.773 13.344 -20.390 1.00 54.34 92 GLY A N 1
ATOM 748 C CA . GLY A 1 92 ? 15.600 14.801 -20.485 1.00 54.34 92 GLY A CA 1
ATOM 749 C C . GLY A 1 92 ? 16.762 15.696 -20.031 1.00 54.34 92 GLY A C 1
ATOM 750 O O . GLY A 1 92 ? 16.573 16.905 -19.962 1.00 54.34 92 GLY A O 1
ATOM 751 N N . GLY A 1 93 ? 17.952 15.162 -19.730 1.00 50.97 93 GLY A N 1
ATOM 752 C CA . GLY A 1 93 ? 19.150 15.967 -19.441 1.00 50.97 93 GLY A CA 1
ATOM 753 C C . GLY A 1 93 ? 19.837 15.630 -18.114 1.00 50.97 93 GLY A C 1
ATOM 754 O O . GLY A 1 93 ? 19.276 14.967 -17.246 1.00 50.97 93 GLY A O 1
ATOM 755 N N . PHE A 1 94 ? 21.081 16.097 -17.977 1.00 50.44 94 PHE A N 1
ATOM 756 C CA . PHE A 1 94 ? 22.126 15.630 -17.048 1.00 50.44 94 PHE A CA 1
ATOM 757 C C . PHE A 1 94 ? 21.873 15.849 -15.533 1.00 50.44 94 PHE A C 1
ATOM 759 O O . PHE A 1 94 ? 22.802 15.715 -14.741 1.00 50.44 94 PHE A O 1
ATOM 766 N N . SER A 1 95 ? 20.660 16.200 -15.086 1.00 55.00 95 SER A N 1
ATOM 767 C CA . SER A 1 95 ? 20.431 16.594 -13.681 1.00 55.00 95 SER A CA 1
ATOM 768 C C . SER A 1 95 ? 19.099 16.197 -13.036 1.00 55.00 95 SER A C 1
ATOM 770 O O . SER A 1 95 ? 18.944 16.431 -11.837 1.00 55.00 95 SER A O 1
ATOM 772 N N . ASN A 1 96 ? 18.150 15.561 -13.733 1.00 60.50 96 ASN A N 1
ATOM 773 C CA . ASN A 1 96 ? 16.840 15.271 -13.131 1.00 60.50 96 ASN A CA 1
ATOM 774 C C . ASN A 1 96 ? 16.728 13.823 -12.619 1.00 60.50 96 ASN A C 1
ATOM 776 O O . ASN A 1 96 ? 16.067 12.968 -13.211 1.00 60.50 96 ASN A O 1
ATOM 780 N N . ARG A 1 97 ? 17.413 13.547 -11.501 1.00 71.00 97 ARG A N 1
ATOM 781 C CA . ARG A 1 97 ? 17.314 12.275 -10.766 1.00 71.00 97 ARG A CA 1
ATOM 782 C C . ARG A 1 97 ? 16.062 12.254 -9.902 1.00 71.00 97 ARG A C 1
ATOM 784 O O . ARG A 1 97 ? 15.926 13.040 -8.964 1.00 71.00 97 ARG A O 1
ATOM 791 N N . ARG A 1 98 ? 15.166 11.301 -10.153 1.00 78.50 98 ARG A N 1
ATOM 792 C CA . ARG A 1 98 ? 13.945 11.122 -9.365 1.00 78.50 98 ARG A CA 1
ATOM 793 C C . ARG A 1 98 ? 14.153 10.064 -8.288 1.00 78.50 98 ARG A C 1
ATOM 795 O O . ARG A 1 98 ? 14.413 8.908 -8.603 1.00 78.50 98 ARG A O 1
ATOM 802 N N . LYS A 1 99 ? 13.953 10.435 -7.018 1.00 83.56 99 LYS A N 1
ATOM 803 C CA . LYS A 1 99 ? 13.846 9.462 -5.918 1.00 83.56 99 LYS A CA 1
ATOM 804 C C . LYS A 1 99 ? 12.532 8.686 -6.004 1.00 83.56 99 LYS A C 1
ATOM 806 O O . LYS A 1 99 ? 11.459 9.271 -6.202 1.00 83.56 99 LYS A O 1
ATOM 811 N N . ILE A 1 100 ? 12.629 7.386 -5.787 1.00 85.06 100 ILE A N 1
ATOM 812 C CA . ILE A 1 100 ? 11.524 6.437 -5.726 1.00 85.06 100 ILE A CA 1
ATOM 813 C C . ILE A 1 100 ? 11.484 5.866 -4.319 1.00 85.06 100 ILE A C 1
ATOM 815 O O . ILE A 1 100 ? 12.524 5.563 -3.744 1.00 85.06 100 ILE A O 1
ATOM 819 N N . PHE A 1 101 ? 10.276 5.761 -3.780 1.00 88.00 101 PHE A N 1
ATOM 820 C CA . PHE A 1 101 ? 9.970 4.994 -2.581 1.00 88.00 101 PHE A CA 1
ATOM 821 C C . PHE A 1 101 ? 8.542 4.485 -2.740 1.00 88.00 101 PHE A C 1
ATOM 823 O O . PHE A 1 101 ? 7.593 5.223 -2.497 1.00 88.00 101 PHE A O 1
ATOM 830 N N . SER A 1 102 ? 8.382 3.291 -3.294 1.00 88.38 102 SER A N 1
ATOM 831 C CA . SER A 1 102 ? 7.114 2.821 -3.855 1.00 88.38 102 SER A CA 1
ATOM 832 C C . SER A 1 102 ? 6.914 1.339 -3.551 1.00 88.38 102 SER A C 1
ATOM 834 O O . SER A 1 102 ? 7.885 0.589 -3.647 1.00 88.38 102 SER A O 1
ATOM 836 N N . PRO A 1 103 ? 5.689 0.891 -3.232 1.00 89.44 103 PRO A N 1
ATOM 837 C CA . PRO A 1 103 ? 5.413 -0.527 -3.072 1.00 89.44 103 PRO A CA 1
ATOM 838 C C . PRO A 1 103 ? 5.418 -1.191 -4.448 1.00 89.44 103 PRO A C 1
ATOM 840 O O . PRO A 1 103 ? 4.882 -0.627 -5.411 1.00 89.44 103 PRO A O 1
ATOM 843 N N . LEU A 1 104 ? 6.040 -2.365 -4.557 1.00 87.06 104 LEU A N 1
ATOM 844 C CA . LEU A 1 104 ? 5.996 -3.162 -5.785 1.00 87.06 104 LEU A CA 1
ATOM 845 C C . LEU A 1 104 ? 4.682 -3.933 -5.901 1.00 87.06 104 LEU A C 1
ATOM 847 O O . LEU A 1 104 ? 4.125 -4.040 -6.992 1.00 87.06 104 LEU A O 1
ATOM 851 N N . ILE A 1 105 ? 4.178 -4.420 -4.769 1.00 87.75 105 ILE A N 1
ATOM 852 C CA . ILE A 1 105 ? 2.885 -5.090 -4.668 1.00 87.75 105 ILE A CA 1
ATOM 853 C C . ILE A 1 105 ? 2.027 -4.396 -3.622 1.00 87.75 105 ILE A C 1
ATOM 855 O O . ILE A 1 105 ? 2.541 -3.809 -2.669 1.00 87.75 105 ILE A O 1
ATOM 859 N N . TYR A 1 106 ? 0.717 -4.466 -3.793 1.00 89.69 106 TYR A N 1
ATOM 860 C CA . TYR A 1 106 ? -0.219 -3.952 -2.815 1.00 89.69 106 TYR A CA 1
ATOM 861 C C . TYR A 1 106 ? -1.519 -4.750 -2.809 1.00 89.69 106 TYR A C 1
ATOM 863 O O . TYR A 1 106 ? -1.883 -5.390 -3.796 1.00 89.69 106 TYR A O 1
ATOM 871 N N . PHE A 1 107 ? -2.223 -4.672 -1.689 1.00 90.00 107 PHE A N 1
ATOM 872 C CA . PHE A 1 107 ? -3.507 -5.322 -1.474 1.00 90.00 107 PHE A CA 1
ATOM 873 C C . PHE A 1 107 ? -4.574 -4.254 -1.234 1.00 90.00 107 PHE A C 1
ATOM 875 O O . PHE A 1 107 ? -4.294 -3.262 -0.547 1.00 90.00 107 PHE A O 1
ATOM 882 N N . PRO A 1 108 ? -5.798 -4.422 -1.760 1.00 90.06 108 PRO A N 1
ATOM 883 C CA . PRO A 1 108 ? -6.954 -3.711 -1.241 1.00 90.06 108 PRO A CA 1
ATOM 884 C C . PRO A 1 108 ? -7.074 -3.970 0.260 1.00 90.06 108 PRO A C 1
ATOM 886 O O . PRO A 1 108 ? -6.978 -5.113 0.705 1.00 90.06 108 PRO A O 1
ATOM 889 N N . ALA A 1 109 ? -7.273 -2.907 1.029 1.00 91.06 109 ALA A N 1
ATOM 890 C CA . ALA A 1 109 ? -7.343 -2.979 2.477 1.00 91.06 109 ALA A CA 1
ATOM 891 C C . ALA A 1 109 ? -8.621 -2.324 2.996 1.00 91.06 109 ALA A C 1
ATOM 893 O O . ALA A 1 109 ? -9.179 -1.427 2.360 1.00 91.06 109 ALA A O 1
ATOM 894 N N . ASN A 1 110 ? -9.064 -2.758 4.171 1.00 90.62 110 ASN A N 1
ATOM 895 C CA . ASN A 1 110 ? -10.216 -2.208 4.870 1.00 90.62 110 ASN A CA 1
ATOM 896 C C . ASN A 1 110 ? -9.886 -1.984 6.344 1.00 90.62 110 ASN A C 1
ATOM 898 O O . ASN A 1 110 ? -9.033 -2.662 6.916 1.00 90.62 110 ASN A O 1
ATOM 902 N N . LEU A 1 111 ? -10.595 -1.033 6.949 1.00 92.19 111 LEU A N 1
ATOM 903 C CA . LEU A 1 111 ? -10.607 -0.846 8.393 1.00 92.19 111 LEU A CA 1
ATOM 904 C C . LEU A 1 111 ? -11.910 -1.412 8.948 1.00 92.19 111 LEU A C 1
ATOM 906 O O . LEU A 1 111 ? -12.989 -1.117 8.434 1.00 92.19 111 LEU A O 1
ATOM 910 N N . ILE A 1 112 ? -11.793 -2.243 9.975 1.00 92.06 112 ILE A N 1
ATOM 911 C CA . ILE A 1 112 ? -12.904 -2.885 10.672 1.00 92.06 112 ILE A CA 1
ATOM 912 C C . ILE A 1 112 ? -12.916 -2.340 12.093 1.00 92.06 112 ILE A C 1
ATOM 914 O O . ILE A 1 112 ? -11.888 -2.345 12.766 1.00 92.06 112 ILE A O 1
ATOM 918 N N . VAL A 1 113 ? -14.073 -1.863 12.540 1.00 92.81 113 VAL A N 1
ATOM 919 C CA . VAL A 1 113 ? -14.255 -1.345 13.898 1.00 92.81 113 VAL A CA 1
ATOM 920 C C . VAL A 1 113 ? -15.019 -2.382 14.710 1.00 92.81 113 VAL A C 1
ATOM 922 O O . VAL A 1 113 ? -16.171 -2.682 14.397 1.00 92.81 113 VAL A O 1
ATOM 925 N N . GLU A 1 114 ? -14.366 -2.925 15.733 1.00 89.25 114 GLU A N 1
ATOM 926 C CA . GLU A 1 114 ? -14.979 -3.772 16.764 1.00 89.25 114 GLU A CA 1
ATOM 927 C C . GLU A 1 114 ? -14.787 -3.084 18.127 1.00 89.25 114 GLU A C 1
ATOM 929 O O . GLU A 1 114 ? -15.311 -1.990 18.331 1.00 89.25 114 GLU A O 1
ATOM 934 N N . GLU A 1 115 ? -14.015 -3.682 19.040 1.00 89.12 115 GLU A N 1
ATOM 935 C CA . GLU A 1 115 ? -13.517 -3.009 20.251 1.00 89.12 115 GLU A CA 1
ATOM 936 C C . GLU A 1 115 ? -12.356 -2.056 19.923 1.00 89.12 115 GLU A C 1
ATOM 938 O O . GLU A 1 115 ? -12.282 -0.953 20.458 1.00 89.12 115 GLU A O 1
ATOM 943 N N . ASP A 1 116 ? -11.512 -2.458 18.970 1.00 92.44 116 ASP A N 1
ATOM 944 C CA . ASP A 1 116 ? -10.416 -1.673 18.406 1.00 92.44 116 ASP A CA 1
ATOM 945 C C . ASP A 1 116 ? -10.601 -1.493 16.890 1.00 92.44 116 ASP A C 1
ATOM 947 O O . ASP A 1 116 ? -11.464 -2.115 16.257 1.00 92.44 116 ASP A O 1
ATOM 951 N N . ILE A 1 117 ? -9.762 -0.644 16.290 1.00 94.06 117 ILE A N 1
ATOM 952 C CA . ILE A 1 117 ? -9.665 -0.507 14.835 1.00 94.06 117 ILE A CA 1
ATOM 953 C C . ILE A 1 117 ? -8.693 -1.567 14.322 1.00 94.06 117 ILE A C 1
ATOM 955 O O . ILE A 1 117 ? -7.510 -1.555 14.656 1.00 94.06 117 ILE A O 1
ATOM 959 N N . TYR A 1 118 ? -9.173 -2.455 13.463 1.00 94.12 118 TYR A N 1
ATOM 960 C CA . TYR A 1 118 ? -8.374 -3.487 12.820 1.00 94.12 118 TYR A CA 1
ATOM 961 C C . TYR A 1 118 ? -8.187 -3.190 11.345 1.00 94.12 118 TYR A C 1
ATOM 963 O O . TYR A 1 118 ? -9.100 -2.749 10.653 1.00 94.12 118 TYR A O 1
ATOM 971 N N . LEU A 1 119 ? -6.994 -3.487 10.859 1.00 93.19 119 LEU A N 1
ATOM 972 C CA . LEU A 1 119 ? -6.680 -3.523 9.449 1.00 93.19 119 LEU A CA 1
ATOM 973 C C . LEU A 1 119 ? -6.827 -4.945 8.917 1.00 93.19 119 LEU A C 1
ATOM 975 O O . LEU A 1 119 ? -6.228 -5.875 9.459 1.00 93.19 119 LEU A O 1
ATOM 979 N N . ASP A 1 120 ? -7.545 -5.062 7.809 1.00 93.25 120 ASP A N 1
ATOM 980 C CA . ASP A 1 120 ? -7.736 -6.292 7.049 1.00 93.25 120 ASP A CA 1
ATOM 981 C C . ASP A 1 120 ? -7.333 -6.082 5.579 1.00 93.25 120 ASP A C 1
ATOM 983 O O . ASP A 1 120 ? -7.477 -4.974 5.046 1.00 93.25 120 ASP A O 1
ATOM 987 N N . ILE A 1 121 ? -6.816 -7.126 4.924 1.00 92.19 121 ILE A N 1
ATOM 988 C CA . ILE A 1 121 ? 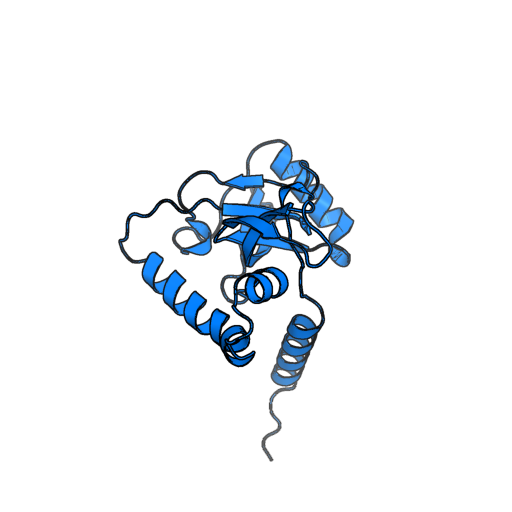-6.384 -7.087 3.519 1.00 92.19 121 ILE A CA 1
ATOM 989 C C . ILE A 1 121 ? -6.996 -8.229 2.713 1.00 92.19 121 ILE A C 1
ATOM 991 O O . ILE A 1 121 ? -7.074 -9.371 3.159 1.00 92.19 121 ILE A O 1
ATOM 995 N N . ASP A 1 122 ? -7.356 -7.942 1.464 1.00 89.56 122 ASP A N 1
ATOM 996 C CA . ASP A 1 122 ? -7.790 -8.977 0.530 1.00 89.56 122 ASP A CA 1
ATOM 997 C C . ASP A 1 122 ? -6.570 -9.686 -0.077 1.00 89.56 122 ASP A C 1
ATOM 999 O O . ASP A 1 122 ? -6.048 -9.291 -1.121 1.00 89.56 122 ASP A O 1
ATOM 1003 N N . THR A 1 123 ? -6.114 -10.757 0.576 1.00 85.06 123 THR A N 1
ATOM 1004 C CA . THR A 1 123 ? -4.985 -11.586 0.108 1.00 85.06 123 THR A CA 1
ATOM 1005 C C . THR A 1 123 ? -5.272 -12.333 -1.199 1.00 85.06 123 THR A C 1
ATOM 1007 O O . THR A 1 123 ? -4.350 -12.854 -1.834 1.00 85.06 123 THR A O 1
ATOM 1010 N N . THR A 1 124 ? -6.531 -12.371 -1.648 1.00 83.31 124 THR A N 1
ATOM 1011 C CA . THR A 1 124 ? -6.916 -13.006 -2.914 1.00 83.31 124 THR A CA 1
ATOM 1012 C C . THR A 1 124 ? -6.749 -12.064 -4.114 1.00 83.31 124 THR A C 1
ATOM 1014 O O . THR A 1 124 ? -6.452 -12.533 -5.224 1.00 83.31 124 THR A O 1
ATOM 1017 N N . ASP A 1 125 ? -6.839 -10.748 -3.881 1.00 83.69 125 ASP A N 1
ATOM 1018 C CA . ASP A 1 125 ? -6.693 -9.653 -4.854 1.00 83.69 125 ASP A CA 1
ATOM 1019 C C . ASP A 1 125 ? -5.324 -8.957 -4.706 1.00 83.69 125 ASP A C 1
ATOM 1021 O O . ASP A 1 125 ? -5.216 -7.775 -4.379 1.00 83.69 125 ASP A O 1
ATOM 1025 N N . ILE A 1 126 ? -4.245 -9.711 -4.946 1.00 85.31 126 ILE A N 1
ATOM 1026 C CA . ILE A 1 126 ? -2.879 -9.162 -4.982 1.00 85.31 126 ILE A CA 1
ATOM 1027 C C . ILE A 1 126 ? -2.689 -8.353 -6.262 1.00 85.31 126 ILE A C 1
ATOM 1029 O O . ILE A 1 126 ? -2.888 -8.874 -7.363 1.00 85.31 126 ILE A O 1
ATOM 1033 N N . ARG A 1 127 ? -2.230 -7.108 -6.126 1.00 85.56 127 ARG A N 1
ATOM 1034 C CA . ARG A 1 127 ? -1.987 -6.201 -7.250 1.00 85.56 127 ARG A CA 1
ATOM 1035 C C . ARG A 1 127 ? -0.529 -5.785 -7.318 1.00 85.56 127 ARG A C 1
ATOM 1037 O O . ARG A 1 127 ? 0.161 -5.698 -6.307 1.00 85.56 127 ARG A O 1
ATOM 1044 N N . ALA A 1 128 ? -0.062 -5.519 -8.531 1.00 84.75 128 ALA A N 1
ATOM 1045 C CA . ALA A 1 128 ? 1.278 -5.017 -8.785 1.00 84.75 128 ALA A CA 1
ATOM 1046 C C . ALA A 1 128 ? 1.198 -3.532 -9.129 1.00 84.75 128 ALA A C 1
ATOM 1048 O O . ALA A 1 128 ? 0.265 -3.080 -9.791 1.00 84.75 128 ALA A O 1
ATOM 1049 N N . ASN A 1 129 ? 2.196 -2.769 -8.703 1.00 85.06 129 ASN A N 1
ATOM 1050 C CA . ASN A 1 129 ? 2.393 -1.410 -9.179 1.00 85.06 129 ASN A CA 1
ATOM 1051 C C . ASN A 1 129 ? 3.059 -1.481 -10.557 1.00 85.06 129 ASN A C 1
ATOM 1053 O O . ASN A 1 129 ? 4.288 -1.493 -10.664 1.00 85.06 129 ASN A O 1
ATOM 1057 N N . LEU A 1 130 ? 2.250 -1.582 -11.616 1.00 80.94 130 LEU A N 1
ATOM 1058 C CA . LEU A 1 130 ? 2.749 -1.817 -12.973 1.00 80.94 130 LEU A CA 1
ATOM 1059 C C . LEU A 1 130 ? 3.616 -0.656 -13.464 1.00 80.94 130 LEU A C 1
ATOM 1061 O O . LEU A 1 130 ? 4.589 -0.875 -14.183 1.00 80.94 130 LEU A O 1
ATOM 1065 N N . ALA A 1 131 ? 3.314 0.572 -13.034 1.00 79.94 131 ALA A N 1
ATOM 1066 C CA . ALA A 1 131 ? 4.136 1.742 -13.322 1.00 79.94 131 ALA A CA 1
ATOM 1067 C C . ALA A 1 131 ? 5.557 1.606 -12.747 1.00 79.94 131 ALA A C 1
ATOM 1069 O O . ALA A 1 131 ? 6.528 1.914 -13.440 1.00 79.94 131 ALA A O 1
ATOM 1070 N N . LEU A 1 132 ? 5.694 1.121 -11.507 1.00 82.69 132 LEU A N 1
ATOM 1071 C CA . LEU A 1 132 ? 7.001 0.824 -10.918 1.00 82.69 132 LEU A CA 1
ATOM 1072 C C . LEU A 1 132 ? 7.660 -0.379 -11.604 1.00 82.69 132 LEU A C 1
ATOM 1074 O O . LEU A 1 132 ? 8.841 -0.317 -11.927 1.00 82.69 132 LEU A O 1
ATOM 1078 N N . LEU A 1 133 ? 6.913 -1.455 -11.854 1.00 81.94 133 LEU A N 1
ATOM 1079 C CA . LEU A 1 133 ? 7.455 -2.671 -12.457 1.00 81.94 133 LEU A CA 1
ATOM 1080 C C . LEU A 1 133 ? 8.027 -2.404 -13.858 1.00 81.94 133 LEU A C 1
ATOM 1082 O O . LEU A 1 133 ? 9.158 -2.788 -14.134 1.00 81.94 133 LEU A O 1
ATOM 1086 N N . ARG A 1 134 ? 7.307 -1.660 -14.708 1.00 78.44 134 ARG A N 1
ATOM 1087 C CA . ARG A 1 134 ? 7.785 -1.228 -16.036 1.00 78.44 134 ARG A CA 1
ATOM 1088 C C . ARG A 1 134 ? 9.055 -0.383 -15.967 1.00 78.44 134 ARG A C 1
ATOM 1090 O O . ARG A 1 134 ? 9.849 -0.418 -16.895 1.00 78.44 134 ARG A O 1
ATOM 1097 N N . LEU A 1 135 ? 9.242 0.377 -14.889 1.00 78.81 135 LEU A N 1
ATOM 1098 C CA . LEU A 1 135 ? 10.448 1.176 -14.682 1.00 78.81 135 LEU A CA 1
ATOM 1099 C C . LEU A 1 135 ? 11.654 0.325 -14.261 1.00 78.81 135 LEU A C 1
ATOM 1101 O O . LEU A 1 135 ? 12.790 0.689 -14.550 1.00 78.81 135 LEU A O 1
ATOM 1105 N N . LEU A 1 136 ? 11.408 -0.775 -13.544 1.00 79.88 136 LEU A N 1
ATOM 1106 C CA . LEU A 1 136 ? 12.445 -1.707 -13.096 1.00 79.88 136 LEU A CA 1
ATOM 1107 C C . LEU A 1 136 ? 12.856 -2.691 -14.196 1.00 79.88 136 LEU A C 1
ATOM 1109 O O . LEU A 1 136 ? 14.003 -3.139 -14.222 1.00 79.88 136 LEU A O 1
ATOM 1113 N N . LEU A 1 137 ? 11.930 -3.041 -15.088 1.00 78.19 137 LEU A N 1
ATOM 1114 C CA . LEU A 1 137 ? 12.205 -3.916 -16.219 1.00 78.19 137 LEU A CA 1
ATOM 1115 C C . LEU A 1 137 ? 13.050 -3.190 -17.267 1.00 78.19 137 LEU A C 1
ATOM 1117 O O . LEU A 1 137 ? 12.791 -2.042 -17.628 1.00 78.19 137 LEU A O 1
ATOM 1121 N N . ARG A 1 138 ? 14.072 -3.880 -17.781 1.00 67.00 138 ARG A N 1
ATOM 1122 C CA . ARG A 1 138 ? 14.822 -3.382 -18.939 1.00 67.00 138 ARG A CA 1
ATOM 1123 C C . ARG A 1 138 ? 13.930 -3.428 -20.184 1.00 67.00 138 ARG A C 1
ATOM 1125 O O . ARG A 1 138 ? 13.100 -4.331 -20.272 1.00 67.00 138 ARG A O 1
ATOM 1132 N N . PRO A 1 139 ? 14.151 -2.543 -21.174 1.00 61.75 139 PRO A N 1
ATOM 1133 C CA . PRO A 1 139 ? 13.372 -2.519 -22.418 1.00 61.75 139 PRO A CA 1
ATOM 1134 C C . PRO A 1 139 ? 13.376 -3.849 -23.188 1.00 61.75 139 PRO A C 1
ATOM 1136 O O . PRO A 1 139 ? 12.503 -4.092 -24.010 1.00 61.75 139 PRO A O 1
ATOM 1139 N N . GLU A 1 140 ? 14.378 -4.689 -22.927 1.00 57.78 140 GLU A N 1
ATOM 1140 C CA . GLU A 1 140 ? 14.592 -6.005 -23.535 1.00 57.78 140 GLU A CA 1
ATOM 1141 C C . GLU A 1 140 ? 13.643 -7.092 -22.999 1.00 57.78 140 GLU A C 1
ATOM 1143 O O . GLU A 1 140 ? 13.522 -8.148 -23.615 1.00 57.78 140 GLU A O 1
ATOM 1148 N N . PHE A 1 141 ? 12.984 -6.867 -21.857 1.00 59.81 141 PHE A N 1
ATOM 1149 C CA . PHE A 1 141 ? 12.015 -7.814 -21.307 1.00 59.81 141 PHE A CA 1
ATOM 1150 C C . PHE A 1 141 ? 10.624 -7.538 -21.879 1.00 59.81 141 PHE A C 1
ATOM 1152 O O . PHE A 1 141 ? 10.098 -6.431 -21.766 1.00 59.81 141 PHE A O 1
ATOM 1159 N N . GLU A 1 142 ? 10.021 -8.563 -22.482 1.00 55.66 142 GLU A N 1
ATOM 1160 C CA . GLU A 1 142 ? 8.693 -8.458 -23.080 1.00 55.66 142 GLU A CA 1
ATOM 1161 C C . GLU A 1 142 ? 7.598 -8.146 -22.050 1.00 55.66 142 GLU A C 1
ATOM 1163 O O . GLU A 1 142 ? 7.665 -8.545 -20.885 1.00 55.66 142 GLU A O 1
ATOM 1168 N N . ALA A 1 143 ? 6.531 -7.487 -22.516 1.00 56.12 143 ALA A N 1
ATOM 1169 C CA . ALA A 1 143 ? 5.334 -7.182 -21.730 1.00 56.12 143 ALA A CA 1
ATOM 1170 C C . ALA A 1 143 ? 4.731 -8.423 -21.032 1.00 56.12 143 ALA A C 1
ATOM 1172 O O . ALA A 1 143 ? 4.155 -8.299 -19.955 1.00 56.12 143 ALA A O 1
ATOM 1173 N N . SER A 1 144 ? 4.957 -9.624 -21.571 1.00 60.66 144 SER A N 1
ATOM 1174 C CA . SER A 1 144 ? 4.532 -10.905 -20.989 1.00 60.66 144 SER A CA 1
ATOM 1175 C C . SER A 1 144 ? 5.128 -11.200 -19.599 1.00 60.66 144 SER A C 1
ATOM 1177 O O . SER A 1 144 ? 4.511 -11.906 -18.791 1.00 60.66 144 SER A O 1
ATOM 1179 N N . ALA A 1 145 ? 6.297 -10.632 -19.272 1.00 62.75 145 ALA A N 1
ATOM 1180 C CA . ALA A 1 145 ? 6.904 -10.744 -17.945 1.00 62.75 145 ALA A CA 1
ATOM 1181 C C . ALA A 1 145 ? 6.110 -9.969 -16.878 1.00 62.75 145 ALA A C 1
ATOM 1183 O O . ALA A 1 145 ? 6.045 -10.395 -15.724 1.00 62.75 145 ALA A O 1
ATOM 1184 N N . VAL A 1 146 ? 5.474 -8.861 -17.270 1.00 63.00 146 VAL A N 1
ATOM 1185 C CA . VAL A 1 146 ? 4.592 -8.064 -16.405 1.00 63.00 146 VAL A CA 1
ATOM 1186 C C . VAL A 1 146 ? 3.319 -8.845 -16.084 1.00 63.00 146 VAL A C 1
ATOM 1188 O O . VAL A 1 146 ? 2.925 -8.912 -14.921 1.00 63.00 146 VAL A O 1
ATOM 1191 N N . ASP A 1 147 ? 2.734 -9.504 -17.084 1.00 63.16 147 ASP A N 1
ATOM 1192 C CA . ASP A 1 147 ? 1.492 -10.273 -16.928 1.00 63.16 147 ASP A CA 1
ATOM 1193 C C . ASP A 1 147 ? 1.681 -11.507 -16.032 1.00 63.16 147 ASP A C 1
ATOM 1195 O O . ASP A 1 147 ? 0.800 -11.881 -15.256 1.00 63.16 147 ASP A O 1
ATOM 1199 N N . SER A 1 148 ? 2.867 -12.117 -16.085 1.00 67.56 148 SER A N 1
ATOM 1200 C CA . SER A 1 148 ? 3.200 -13.296 -15.277 1.00 67.56 148 SER A CA 1
ATOM 1201 C C . SER A 1 148 ? 3.636 -12.952 -13.848 1.00 67.56 148 SER A C 1
ATOM 1203 O O . SER A 1 148 ? 3.630 -13.823 -12.978 1.00 67.56 148 SER A O 1
ATOM 1205 N N . PHE A 1 149 ? 4.011 -11.698 -13.574 1.00 72.19 149 PHE A N 1
ATOM 1206 C CA . PHE A 1 149 ? 4.622 -11.275 -12.308 1.00 72.19 149 PHE A CA 1
ATOM 1207 C C . PHE A 1 149 ? 3.771 -11.624 -11.076 1.00 72.19 149 PHE A C 1
ATOM 1209 O O . PHE A 1 149 ? 4.282 -12.149 -10.087 1.00 72.19 149 PHE A O 1
ATOM 1216 N N . LEU A 1 150 ? 2.452 -11.418 -11.148 1.00 65.44 150 LEU A N 1
ATOM 1217 C CA . LEU A 1 150 ? 1.546 -11.703 -10.029 1.00 65.44 150 LEU A CA 1
ATOM 1218 C C . LEU A 1 150 ? 1.422 -13.196 -9.707 1.00 65.44 150 LEU A C 1
ATOM 1220 O O . LEU A 1 150 ? 1.208 -13.556 -8.547 1.00 65.44 150 LEU A O 1
ATOM 1224 N N . VAL A 1 151 ? 1.591 -14.069 -10.704 1.00 62.97 151 VAL A N 1
ATOM 1225 C CA . VAL A 1 151 ? 1.616 -15.524 -10.494 1.00 62.97 151 VAL A CA 1
ATOM 1226 C C . VAL A 1 151 ? 2.824 -15.896 -9.637 1.00 62.97 151 VAL A C 1
ATOM 1228 O O . VAL A 1 151 ? 2.686 -16.622 -8.653 1.00 62.97 151 VAL A O 1
ATOM 1231 N N . TRP A 1 152 ? 3.989 -15.322 -9.943 1.00 55.22 152 TRP A N 1
ATOM 1232 C CA . TRP A 1 152 ? 5.214 -15.527 -9.170 1.00 55.22 152 TRP A CA 1
ATOM 1233 C C . TRP A 1 152 ? 5.129 -14.937 -7.762 1.00 55.22 152 TRP A C 1
ATOM 1235 O O . TRP A 1 152 ? 5.582 -15.571 -6.812 1.00 55.22 152 TRP A O 1
ATOM 1245 N N . CYS A 1 153 ? 4.501 -13.770 -7.590 1.00 55.88 153 CYS A N 1
ATOM 1246 C CA . CYS A 1 153 ? 4.320 -13.176 -6.264 1.00 55.88 153 CYS A CA 1
ATOM 1247 C C . CYS A 1 153 ? 3.439 -14.029 -5.347 1.00 55.88 153 CYS A C 1
ATOM 1249 O O . CYS A 1 153 ? 3.764 -14.163 -4.170 1.00 55.88 153 CYS A O 1
ATOM 1251 N N . LYS A 1 154 ? 2.373 -14.653 -5.869 1.00 53.25 154 LYS A N 1
ATOM 1252 C CA . LYS A 1 154 ? 1.551 -15.590 -5.083 1.00 53.25 154 LYS A CA 1
ATOM 1253 C C . LYS A 1 154 ? 2.382 -16.769 -4.574 1.00 53.25 154 LYS A C 1
ATOM 1255 O O . LYS A 1 154 ? 2.276 -17.123 -3.406 1.00 53.25 154 LYS A O 1
ATOM 1260 N N . VAL A 1 155 ? 3.256 -17.324 -5.415 1.00 48.78 155 VAL A N 1
ATOM 1261 C CA . VAL A 1 155 ? 4.168 -18.413 -5.023 1.00 48.78 155 VAL A CA 1
ATOM 1262 C C . VAL A 1 155 ? 5.203 -17.936 -3.996 1.00 48.78 155 VAL A C 1
ATOM 1264 O O . VAL A 1 155 ? 5.458 -18.633 -3.018 1.00 48.78 155 VAL A O 1
ATOM 1267 N N . LEU A 1 156 ? 5.764 -16.736 -4.173 1.00 44.97 156 LEU A N 1
ATOM 1268 C CA . LEU A 1 156 ? 6.770 -16.174 -3.268 1.00 44.97 156 LEU A CA 1
ATOM 1269 C C . LEU A 1 156 ? 6.199 -15.881 -1.870 1.00 44.97 156 LEU A C 1
ATOM 1271 O O . LEU A 1 156 ? 6.841 -16.207 -0.878 1.00 44.97 156 LEU A O 1
ATOM 1275 N N . ILE A 1 157 ? 4.988 -15.323 -1.776 1.00 46.09 157 ILE A N 1
ATOM 1276 C CA . ILE A 1 157 ? 4.318 -15.052 -0.490 1.00 46.09 157 ILE A CA 1
ATOM 1277 C C . ILE A 1 157 ? 3.987 -16.365 0.244 1.00 46.09 157 ILE A C 1
ATOM 1279 O O . ILE A 1 157 ? 4.215 -16.481 1.449 1.00 46.09 157 ILE A O 1
ATOM 1283 N N . VAL A 1 158 ? 3.538 -17.393 -0.485 1.00 34.06 158 VAL A N 1
ATOM 1284 C CA . VAL A 1 158 ? 3.325 -18.745 0.070 1.00 34.06 158 VAL A CA 1
ATOM 1285 C C . VAL A 1 158 ? 4.641 -19.377 0.552 1.00 34.06 158 VAL A C 1
ATOM 1287 O O . VAL A 1 158 ? 4.646 -20.142 1.507 1.00 34.06 158 VAL A O 1
ATOM 1290 N N . TYR A 1 159 ? 5.778 -19.045 -0.062 1.00 27.64 159 TYR A N 1
ATOM 1291 C CA . TYR A 1 159 ? 7.081 -19.553 0.374 1.00 27.64 159 TYR A CA 1
ATOM 1292 C C . TYR A 1 159 ? 7.636 -18.808 1.605 1.00 27.64 159 TYR A C 1
ATOM 1294 O O . TYR A 1 159 ? 8.249 -19.428 2.471 1.00 27.64 159 TYR A O 1
ATOM 1302 N N . ILE A 1 160 ? 7.393 -17.495 1.721 1.00 37.09 160 ILE A N 1
ATOM 1303 C CA . ILE A 1 160 ? 7.826 -16.664 2.867 1.00 37.09 160 ILE A CA 1
ATOM 1304 C C . ILE A 1 160 ? 7.014 -16.962 4.143 1.00 37.09 160 ILE A C 1
ATOM 1306 O O . ILE A 1 160 ? 7.518 -16.761 5.246 1.00 37.09 160 ILE A O 1
ATOM 1310 N N . SER A 1 161 ? 5.792 -17.485 4.010 1.00 33.91 161 SER A N 1
ATOM 1311 C CA . SER A 1 161 ? 4.995 -18.005 5.136 1.00 33.91 161 SER A CA 1
ATOM 1312 C C . SER A 1 161 ? 5.483 -19.364 5.669 1.00 33.91 161 SER A C 1
ATOM 1314 O O . SER A 1 161 ? 5.030 -19.815 6.721 1.00 33.91 161 SER A O 1
ATOM 1316 N N . GLY A 1 162 ? 6.454 -20.000 5.000 1.00 34.22 162 GLY A N 1
ATOM 1317 C CA . GLY A 1 162 ? 7.316 -21.029 5.590 1.00 34.22 162 GLY A CA 1
ATOM 1318 C C . GLY A 1 162 ? 8.398 -20.419 6.500 1.00 34.22 162 GLY A C 1
ATOM 1319 O O . GLY A 1 162 ? 8.562 -19.202 6.541 1.00 34.22 162 GLY A O 1
ATOM 1320 N N . PRO A 1 163 ? 9.172 -21.218 7.259 1.00 29.89 163 PRO A N 1
ATOM 1321 C CA . PRO A 1 163 ? 10.102 -20.694 8.255 1.00 29.89 163 PRO A CA 1
ATOM 1322 C C . PRO A 1 163 ? 11.331 -20.074 7.578 1.00 29.89 163 PRO A C 1
ATOM 1324 O O . PRO A 1 163 ? 12.359 -20.728 7.428 1.00 29.89 163 PRO A O 1
ATOM 1327 N N . LEU A 1 164 ? 11.245 -18.808 7.168 1.00 35.44 164 LEU A N 1
ATOM 1328 C CA . LEU A 1 164 ? 12.397 -18.026 6.730 1.00 35.44 164 LEU A CA 1
ATOM 1329 C C . LEU A 1 164 ? 12.403 -16.639 7.377 1.00 35.44 164 LEU A C 1
ATOM 1331 O O . LEU A 1 164 ? 11.567 -15.769 7.138 1.00 35.44 164 LEU A O 1
ATOM 1335 N N . SER A 1 165 ? 13.421 -16.465 8.214 1.00 39.19 165 SER A N 1
ATOM 1336 C CA . SER A 1 165 ? 13.846 -15.242 8.875 1.00 39.19 165 SER A CA 1
ATOM 1337 C C . SER A 1 165 ? 14.338 -14.211 7.852 1.00 39.19 165 SER A C 1
ATOM 1339 O O . SER A 1 165 ? 15.484 -14.266 7.406 1.00 39.19 165 SER A O 1
ATOM 1341 N N . GLY A 1 166 ? 13.491 -13.253 7.490 1.00 38.28 166 GLY A N 1
ATOM 1342 C CA . GLY A 1 166 ? 13.880 -12.097 6.685 1.00 38.28 166 GLY A CA 1
ATOM 1343 C C . GLY A 1 166 ? 13.032 -10.886 7.050 1.00 38.28 166 GLY A C 1
ATOM 1344 O O . GLY A 1 166 ? 11.815 -10.911 6.892 1.00 38.28 166 GLY A O 1
ATOM 1345 N N . GLN A 1 167 ? 13.660 -9.832 7.574 1.00 38.03 167 GLN A N 1
ATOM 1346 C CA . GLN A 1 167 ? 12.988 -8.565 7.867 1.00 38.03 167 GLN A CA 1
ATOM 1347 C C . GLN A 1 167 ? 12.528 -7.909 6.555 1.00 38.03 167 GLN A C 1
ATOM 1349 O O . GLN A 1 167 ? 13.356 -7.503 5.741 1.00 38.03 167 GLN A O 1
ATOM 1354 N N . MET A 1 168 ? 11.214 -7.783 6.361 1.00 36.62 168 MET A N 1
ATOM 1355 C CA . MET A 1 168 ? 10.608 -7.024 5.264 1.00 36.62 168 MET A CA 1
ATOM 1356 C C . MET A 1 168 ? 9.763 -5.896 5.844 1.00 36.62 168 MET A C 1
ATOM 1358 O O . MET A 1 168 ? 8.794 -6.175 6.533 1.00 36.62 168 MET A O 1
ATOM 1362 N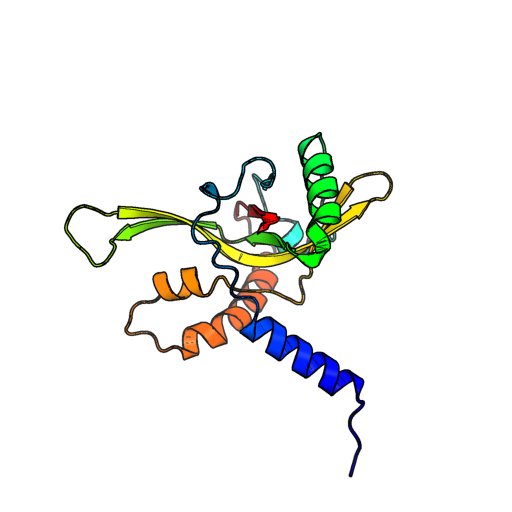 N . GLN A 1 169 ? 10.129 -4.645 5.559 1.00 34.28 169 GLN A N 1
ATOM 1363 C CA . GLN A 1 169 ? 9.387 -3.459 5.997 1.00 34.28 169 GLN A CA 1
ATOM 1364 C C . GLN A 1 169 ? 8.214 -3.167 5.044 1.00 34.28 169 GLN A C 1
ATOM 1366 O O . GLN A 1 169 ? 8.411 -3.087 3.826 1.00 34.28 169 GLN A O 1
ATOM 1371 N N . GLY A 1 170 ? 7.015 -2.976 5.601 1.00 37.25 170 GLY A N 1
ATOM 1372 C CA . GLY A 1 170 ? 5.794 -2.588 4.882 1.00 37.25 170 GLY A CA 1
ATOM 1373 C C . GLY A 1 170 ? 5.476 -1.094 5.034 1.00 37.25 170 GLY A C 1
ATOM 1374 O O . GLY A 1 170 ? 5.784 -0.465 6.050 1.00 37.25 170 GLY A O 1
ATOM 1375 N N . ALA A 1 171 ? 4.852 -0.482 4.026 1.00 34.94 171 ALA A N 1
ATOM 1376 C CA . ALA A 1 171 ? 4.395 0.907 4.107 1.00 34.94 171 ALA A CA 1
ATOM 1377 C C . ALA A 1 171 ? 3.070 1.102 3.364 1.00 34.94 171 ALA A C 1
ATOM 1379 O O . ALA A 1 171 ? 2.851 0.554 2.288 1.00 34.94 171 ALA A O 1
ATOM 1380 N N . PHE A 1 172 ? 2.188 1.916 3.939 1.00 44.75 172 PHE A N 1
ATOM 1381 C CA . PHE A 1 172 ? 0.828 2.109 3.447 1.00 44.75 172 PHE A CA 1
ATOM 1382 C C . PHE A 1 172 ? 0.725 3.371 2.632 1.00 44.75 172 PHE A C 1
ATOM 1384 O O . PHE A 1 172 ? 1.556 4.258 2.772 1.00 44.75 172 PHE A O 1
ATOM 1391 N N . ALA A 1 173 ? -0.345 3.478 1.856 1.00 31.91 173 ALA A N 1
ATOM 1392 C CA . ALA A 1 173 ? -0.823 4.743 1.333 1.00 31.91 173 ALA A CA 1
ATOM 1393 C C . ALA A 1 173 ? -2.343 4.695 1.190 1.00 31.91 173 ALA A C 1
ATOM 1395 O O . ALA A 1 173 ? -2.876 3.757 0.608 1.00 31.91 173 ALA A O 1
ATOM 1396 N N . LEU A 1 174 ? -3.050 5.716 1.680 1.00 29.73 174 LEU A N 1
ATOM 1397 C CA . LEU A 1 174 ? -4.364 6.034 1.125 1.00 29.73 174 LEU A CA 1
ATOM 1398 C C . LEU A 1 174 ? -4.118 6.703 -0.229 1.00 29.73 174 LEU A C 1
ATOM 1400 O O . LEU A 1 174 ? -3.497 7.773 -0.282 1.00 29.73 174 LEU A O 1
ATOM 1404 N N . ALA A 1 175 ? -4.576 6.067 -1.299 1.00 37.06 175 ALA A N 1
ATOM 1405 C CA . ALA A 1 175 ? -4.317 6.503 -2.660 1.00 37.06 175 ALA A CA 1
ATOM 1406 C C . ALA A 1 175 ? -5.622 6.790 -3.413 1.00 37.06 175 ALA A C 1
ATOM 1408 O O . ALA A 1 175 ? -6.643 6.105 -3.153 1.00 37.06 175 ALA A O 1
#

Organism: NCBI:txid1562603

Foldseek 3Di:
DDDDDPVVVVVVVVVVCCVVPDLPQCQAQVPFDPLQKDWDFWADCCLLVVDQKDFDDDPSLVSNQVVCVVCVPPWFWKWAWPWDWDWDDDDDDDDDIDTGTGGQKIFGWDWDDDVTTIIGTDSVDIDGNLNVVVRVDDPPDDPVCVVCVVVVVNVVSPVPNPDDDDITIIMIGTD